Protein AF-A0A7C3K118-F1 (afdb_monomer)

Foldseek 3Di:
DFAEEEDLDFQQPLCVDPPDHRVQRCQVPPPPYHHQKYKYFSGDDDNVQSVQLVVQLVCQLPDPDQAFQLVSNQVSLVRGPDVRSVVTIDMGHDSRHTDDD

Radius of gyration: 13.17 Å; Cα contacts (8 Å, |Δi|>4): 176; ch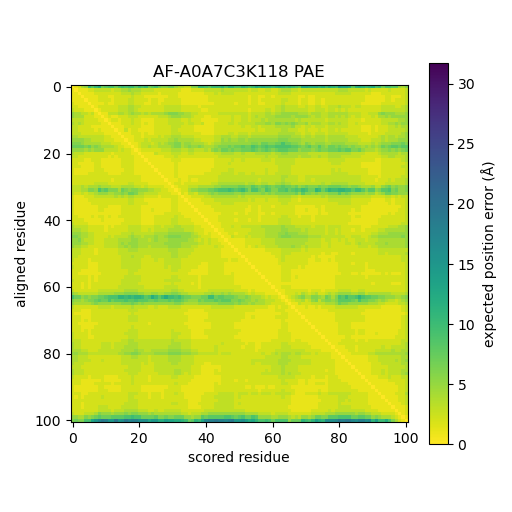ains: 1; bounding box: 32×33×29 Å

Nearest PDB structures (foldseek):
  5u1t-assembly1_A  TM=8.278E-01  e=8.673E-02  Saccharomyces cerevisiae S288C
  5u1s-assembly1_A  TM=8.051E-01  e=9.278E-02  Saccharomyces cerevisiae S288C
  7nj1-assembly1_A  TM=7.834E-01  e=1.488E-01  Homo sapiens
  5fc3-assembly1_B  TM=7.523E-01  e=2.730E-01  Thermochaetoides thermophila DSM 1495
  5mz6-assembly1_1  TM=8.182E-01  e=2.920E-01  Caenorh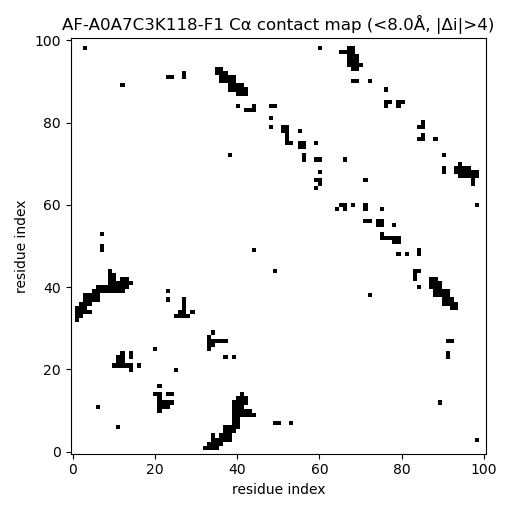abditis elegans

Sequence (101 aa):
RLPFFVNMTCLNGFFQNPYGEALAEALIKAPGGGAIAIWTSSGLTEPDRQAVMNKELIKLLFGRESLTLGEATARAKAATEDQDIRKTWILFGDPSTKLRP

Structure (mmCIF, N/CA/C/O backbone):
data_AF-A0A7C3K118-F1
#
_entry.id   AF-A0A7C3K118-F1
#
loop_
_atom_site.group_PDB
_atom_site.id
_atom_site.type_symbol
_atom_site.label_atom_id
_atom_site.label_alt_id
_atom_site.label_comp_id
_atom_site.label_asym_id
_atom_site.label_entity_id
_atom_site.label_seq_id
_atom_site.pdbx_PDB_ins_code
_atom_site.Cartn_x
_atom_site.Cartn_y
_atom_site.Cartn_z
_atom_site.occupancy
_atom_site.B_iso_or_equiv
_atom_site.auth_seq_id
_atom_site.auth_comp_id
_atom_site.auth_asym_id
_atom_site.auth_atom_id
_atom_site.pdbx_PDB_model_num
ATOM 1 N N . ARG A 1 1 ? -16.910 7.713 8.357 1.00 88.06 1 ARG A N 1
ATOM 2 C CA . ARG A 1 1 ? -16.533 6.422 7.724 1.00 88.06 1 ARG A CA 1
ATOM 3 C C . ARG A 1 1 ? -15.325 6.723 6.845 1.00 88.06 1 ARG A C 1
ATOM 5 O O . ARG A 1 1 ? -15.443 7.642 6.048 1.00 88.06 1 ARG A O 1
ATOM 12 N N . LEU A 1 2 ? -14.180 6.069 7.056 1.00 95.94 2 LEU A N 1
ATOM 13 C CA . LEU A 1 2 ? -12.950 6.351 6.303 1.00 95.94 2 LEU A CA 1
ATOM 14 C C . LEU A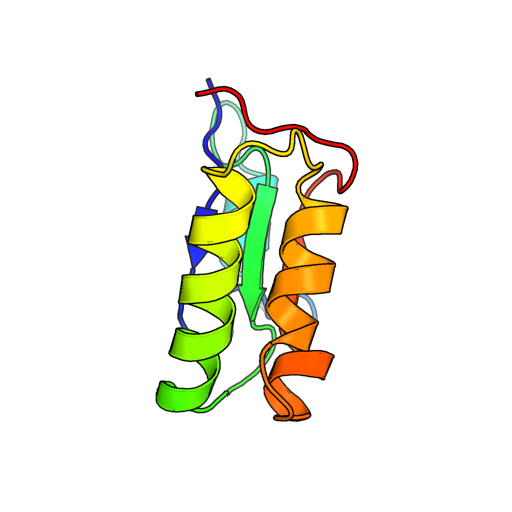 1 2 ? -12.778 5.337 5.154 1.00 95.94 2 LEU A C 1
ATOM 16 O O . LEU A 1 2 ? -12.992 4.146 5.392 1.00 95.94 2 LEU A O 1
ATOM 20 N N . PRO A 1 3 ? -12.439 5.779 3.930 1.00 96.69 3 PRO A N 1
ATOM 21 C CA . PRO A 1 3 ? -12.209 4.911 2.778 1.00 96.69 3 PRO A CA 1
ATOM 22 C C . PRO A 1 3 ? -10.804 4.289 2.768 1.00 96.69 3 PRO A C 1
ATOM 24 O O . PRO A 1 3 ? -9.861 4.819 3.357 1.00 96.69 3 PRO A O 1
ATOM 27 N N . PHE A 1 4 ? -10.674 3.176 2.046 1.00 97.50 4 PHE A N 1
ATOM 28 C CA . PHE A 1 4 ? -9.394 2.621 1.607 1.00 97.50 4 PHE A CA 1
ATOM 29 C C . PHE A 1 4 ? -9.067 3.172 0.215 1.00 97.50 4 PHE A C 1
ATOM 31 O O . PHE A 1 4 ? -9.886 3.046 -0.696 1.00 97.50 4 PHE A O 1
ATOM 38 N N . PHE A 1 5 ? -7.897 3.787 0.049 1.00 97.69 5 PHE A N 1
ATOM 39 C CA . PHE A 1 5 ? -7.471 4.352 -1.233 1.00 97.69 5 PHE A CA 1
ATOM 40 C C . PHE A 1 5 ? -6.598 3.370 -2.011 1.00 97.69 5 PHE A C 1
ATOM 42 O O . PHE A 1 5 ? -5.669 2.782 -1.462 1.00 97.69 5 PHE A O 1
ATOM 49 N N . VAL A 1 6 ? -6.861 3.244 -3.310 1.00 97.56 6 VAL A N 1
ATOM 50 C CA . VAL A 1 6 ? -6.063 2.452 -4.251 1.00 97.56 6 VAL A CA 1
ATOM 51 C C . VAL A 1 6 ? -5.541 3.401 -5.326 1.00 97.56 6 VAL A C 1
ATOM 53 O O . VAL A 1 6 ? -6.245 3.719 -6.282 1.00 97.56 6 VAL A O 1
ATOM 56 N N . ASN A 1 7 ? -4.312 3.884 -5.152 1.00 96.25 7 ASN A N 1
ATOM 57 C CA . ASN A 1 7 ? -3.738 4.929 -5.994 1.00 96.25 7 ASN A CA 1
ATOM 58 C C . ASN A 1 7 ? -2.813 4.308 -7.043 1.00 96.25 7 ASN A C 1
ATOM 60 O O . ASN A 1 7 ? -1.649 4.022 -6.768 1.00 96.25 7 ASN A O 1
ATOM 64 N N . MET A 1 8 ? -3.347 4.101 -8.250 1.00 95.50 8 MET A N 1
ATOM 65 C CA . MET A 1 8 ? -2.640 3.462 -9.367 1.00 95.50 8 MET A CA 1
ATOM 66 C C . MET A 1 8 ? -1.755 4.423 -10.159 1.00 95.50 8 MET A C 1
ATOM 68 O O . MET A 1 8 ? -1.952 4.637 -11.352 1.00 95.50 8 MET A O 1
ATOM 72 N N . THR A 1 9 ? -0.826 5.061 -9.452 1.00 92.31 9 THR A N 1
ATOM 73 C CA . THR A 1 9 ? 0.034 6.127 -9.971 1.00 92.31 9 THR A CA 1
ATOM 74 C C . THR A 1 9 ? 1.381 6.131 -9.251 1.00 92.31 9 THR A C 1
ATOM 76 O O . THR A 1 9 ? 1.494 5.706 -8.099 1.00 92.31 9 THR A O 1
ATOM 79 N N . CYS A 1 10 ? 2.408 6.649 -9.917 1.00 92.69 10 CYS A N 1
ATOM 80 C CA . CYS A 1 10 ? 3.767 6.677 -9.386 1.00 92.69 10 CYS A CA 1
ATOM 81 C C . CYS A 1 10 ? 3.941 7.674 -8.228 1.00 92.69 10 CYS A C 1
ATOM 83 O O . CYS A 1 10 ? 3.260 8.693 -8.178 1.00 92.69 10 CYS A O 1
ATOM 85 N N . LEU A 1 11 ? 4.905 7.396 -7.341 1.00 96.00 11 LEU A N 1
ATOM 86 C CA . LEU A 1 11 ? 5.427 8.295 -6.291 1.00 96.00 11 LEU A CA 1
ATOM 87 C C . LEU A 1 11 ? 4.431 8.840 -5.245 1.00 96.00 11 LEU A C 1
ATOM 89 O O . LEU A 1 11 ? 4.842 9.539 -4.320 1.00 96.00 11 LEU A O 1
ATOM 93 N N . ASN A 1 12 ? 3.149 8.483 -5.298 1.00 96.00 12 ASN A N 1
ATOM 94 C CA . ASN A 1 12 ? 2.154 8.955 -4.327 1.00 96.00 12 ASN A CA 1
ATOM 95 C C . ASN A 1 12 ? 2.409 8.469 -2.887 1.00 96.00 12 ASN A C 1
ATOM 97 O O . ASN A 1 12 ? 1.820 8.997 -1.945 1.00 96.00 12 ASN A O 1
ATOM 101 N N . GLY A 1 13 ? 3.253 7.451 -2.712 1.00 97.12 13 GLY A N 1
ATOM 102 C CA . GLY A 1 13 ? 3.735 6.937 -1.432 1.00 97.12 13 GLY A CA 1
ATOM 103 C C . GLY A 1 13 ? 5.235 7.127 -1.225 1.00 97.12 13 GLY A C 1
ATOM 104 O O . GLY A 1 13 ? 5.842 6.288 -0.571 1.00 97.12 13 GLY A O 1
ATOM 105 N N . PHE A 1 14 ? 5.859 8.156 -1.805 1.00 97.44 14 PHE A N 1
ATOM 106 C CA . PHE A 1 14 ? 7.286 8.467 -1.631 1.00 97.44 14 PHE A CA 1
ATOM 107 C C . PHE A 1 14 ? 7.579 9.087 -0.244 1.00 97.44 14 PHE A C 1
ATOM 109 O O . PHE A 1 14 ? 7.978 10.243 -0.130 1.00 97.44 14 PHE A O 1
ATOM 116 N N . PHE A 1 15 ? 7.344 8.312 0.821 1.00 95.81 15 PHE A N 1
ATOM 117 C CA . PHE A 1 15 ? 7.450 8.727 2.233 1.00 95.81 15 PHE A CA 1
ATOM 118 C C . PHE A 1 15 ? 8.881 9.050 2.691 1.00 95.81 15 PHE A C 1
ATOM 120 O O . PHE A 1 15 ? 9.094 9.603 3.764 1.00 95.81 15 PHE A O 1
ATOM 127 N N . GLN A 1 16 ? 9.881 8.675 1.897 1.00 95.31 16 GLN A N 1
ATOM 128 C CA . GLN A 1 16 ? 11.284 8.984 2.152 1.00 95.31 16 GLN A CA 1
ATOM 129 C C . GLN A 1 16 ? 11.684 10.397 1.694 1.00 95.31 16 GLN A C 1
ATOM 131 O O . GLN A 1 16 ? 12.860 10.743 1.783 1.00 95.31 16 GLN A O 1
ATOM 136 N N . ASN A 1 17 ? 10.749 11.199 1.172 1.00 94.69 17 ASN A N 1
ATOM 137 C CA . ASN A 1 17 ? 11.017 12.571 0.754 1.00 94.69 17 ASN A CA 1
ATOM 138 C C . ASN A 1 17 ? 11.328 13.470 1.966 1.00 94.69 17 ASN A C 1
ATOM 140 O O . ASN A 1 17 ? 10.432 13.740 2.763 1.00 94.69 17 ASN A O 1
ATOM 144 N N . PRO A 1 18 ? 12.552 14.011 2.104 1.00 93.75 18 PRO A N 1
ATOM 145 C CA . PRO A 1 18 ? 12.878 14.879 3.233 1.00 93.75 18 PRO A CA 1
ATOM 146 C C . PRO A 1 18 ? 12.317 16.304 3.081 1.00 93.75 18 PRO A C 1
ATOM 148 O O . PRO A 1 18 ? 12.350 17.073 4.039 1.00 93.75 18 PRO A O 1
ATOM 151 N N . TYR A 1 19 ? 11.836 16.679 1.891 1.00 94.44 19 TYR A N 1
ATOM 152 C CA . TYR A 1 19 ? 11.443 18.055 1.566 1.00 94.44 19 TYR A CA 1
ATOM 153 C C . TYR A 1 19 ? 9.930 18.271 1.484 1.00 94.44 19 TYR A C 1
ATOM 155 O O . TYR A 1 19 ? 9.486 19.402 1.296 1.00 94.44 19 TYR A O 1
ATOM 163 N N . GLY A 1 20 ? 9.124 17.218 1.597 1.00 92.94 20 GLY A N 1
ATOM 164 C CA . GLY A 1 20 ? 7.676 17.332 1.492 1.00 92.94 20 GLY A CA 1
ATOM 165 C C . GLY A 1 20 ? 6.960 16.052 1.887 1.00 92.94 20 GLY A C 1
ATOM 166 O O . GLY A 1 20 ? 7.549 14.979 1.906 1.00 92.94 20 GLY A O 1
ATOM 167 N N . GLU A 1 21 ? 5.673 16.185 2.181 1.00 95.75 21 GLU A N 1
ATOM 168 C CA . GLU A 1 21 ? 4.815 15.070 2.564 1.00 95.75 21 GLU A CA 1
ATOM 169 C C . GLU A 1 21 ? 4.240 14.370 1.325 1.00 95.75 21 GLU A C 1
ATOM 171 O O . GLU A 1 21 ? 3.727 15.023 0.411 1.00 95.75 21 GLU A O 1
ATOM 176 N N . ALA A 1 22 ? 4.312 13.036 1.282 1.00 96.38 22 ALA A N 1
ATOM 177 C CA . ALA A 1 22 ? 3.690 12.269 0.207 1.00 96.38 22 ALA A CA 1
ATOM 178 C C . ALA A 1 22 ? 2.154 12.290 0.316 1.00 96.38 22 ALA A C 1
ATOM 180 O O . ALA A 1 22 ? 1.591 12.362 1.407 1.00 96.38 22 ALA A O 1
ATOM 181 N N . LEU A 1 23 ? 1.439 12.128 -0.804 1.00 96.94 23 LEU A N 1
ATOM 182 C CA . LEU A 1 23 ? -0.032 12.105 -0.797 1.00 96.94 23 LEU A CA 1
ATOM 183 C C . LEU A 1 23 ? -0.598 11.043 0.163 1.00 96.94 23 LEU A C 1
ATOM 185 O O . LEU A 1 23 ? -1.569 11.302 0.869 1.00 96.94 23 LEU A O 1
ATOM 189 N N . ALA A 1 24 ? 0.003 9.851 0.204 1.00 97.69 24 ALA A N 1
ATOM 190 C CA . ALA A 1 24 ? -0.421 8.790 1.115 1.00 97.69 24 ALA A CA 1
ATOM 191 C C . ALA A 1 24 ? -0.247 9.171 2.593 1.00 97.69 24 ALA A C 1
ATOM 193 O O . ALA A 1 24 ? -1.087 8.818 3.419 1.00 97.69 24 ALA A O 1
ATOM 194 N N . GLU A 1 25 ? 0.804 9.924 2.916 1.00 97.50 25 GLU A N 1
ATOM 195 C CA . GLU A 1 25 ? 1.032 10.446 4.259 1.00 97.50 25 GLU A CA 1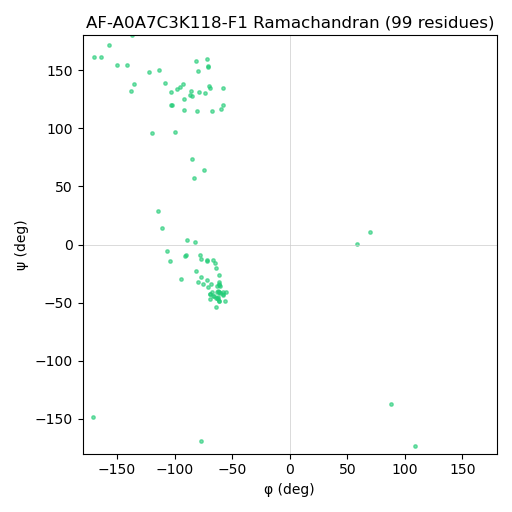
ATOM 196 C C . GLU A 1 25 ? 0.0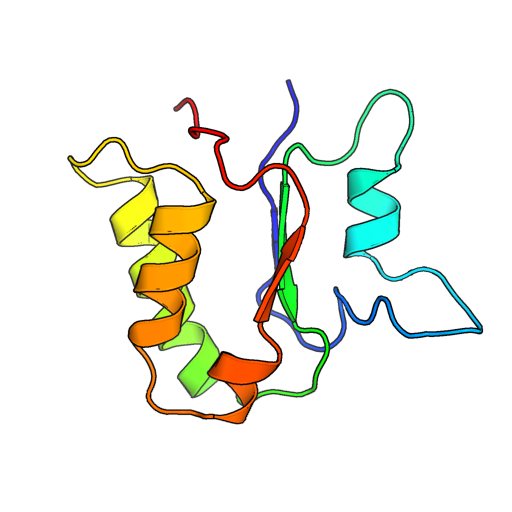13 11.528 4.625 1.00 97.50 25 GLU A C 1
ATOM 198 O O . GLU A 1 25 ? -0.604 11.446 5.686 1.00 97.50 25 GLU A O 1
ATOM 203 N N . ALA A 1 26 ? -0.229 12.484 3.727 1.00 97.31 26 ALA A N 1
ATOM 204 C CA . ALA A 1 26 ? -1.234 13.521 3.935 1.00 97.31 26 ALA A CA 1
ATOM 205 C C . ALA A 1 26 ? -2.631 12.910 4.157 1.00 97.31 26 ALA A C 1
ATOM 207 O O . ALA A 1 26 ? -3.359 13.312 5.062 1.00 97.31 26 ALA A O 1
ATOM 208 N N . LEU A 1 27 ? -2.993 11.884 3.374 1.00 97.56 27 LEU A N 1
ATOM 209 C CA . LEU A 1 27 ? -4.274 11.182 3.497 1.00 97.56 27 LEU A CA 1
ATOM 210 C C . LEU A 1 27 ? -4.407 10.385 4.801 1.00 97.56 27 LEU A C 1
ATOM 212 O O . LEU A 1 27 ? -5.494 10.379 5.376 1.00 97.56 27 LEU A O 1
ATOM 216 N N . ILE A 1 28 ? -3.353 9.701 5.263 1.00 96.88 28 ILE A N 1
ATOM 217 C CA . ILE A 1 28 ? -3.424 8.905 6.503 1.00 96.88 28 ILE A CA 1
ATOM 218 C C . ILE A 1 28 ? -3.368 9.786 7.762 1.00 96.88 28 ILE A C 1
ATOM 220 O O . ILE A 1 28 ? -3.928 9.413 8.789 1.00 96.88 28 ILE A O 1
ATOM 224 N N . LYS A 1 29 ? -2.719 10.958 7.695 1.00 96.38 29 LYS A N 1
ATOM 225 C CA . LYS A 1 29 ? -2.577 11.890 8.829 1.00 96.38 29 LYS A CA 1
ATOM 226 C C . LYS A 1 29 ? -3.700 12.935 8.916 1.00 96.38 29 LYS A C 1
ATOM 228 O O . LYS A 1 29 ? -3.767 13.653 9.913 1.00 96.38 29 LYS A O 1
ATOM 233 N N . ALA A 1 30 ? -4.563 13.051 7.902 1.00 97.25 30 ALA A N 1
ATOM 234 C CA . ALA A 1 30 ? -5.577 14.105 7.823 1.00 97.25 30 ALA A CA 1
ATOM 235 C C . ALA A 1 30 ? -6.537 14.101 9.037 1.00 97.25 30 ALA A C 1
ATOM 237 O O . ALA A 1 30 ? -7.263 13.125 9.252 1.00 97.25 30 ALA A O 1
ATOM 238 N N . PRO A 1 31 ? -6.612 15.193 9.823 1.00 93.56 31 PRO A N 1
ATOM 239 C CA . PRO A 1 31 ? -7.488 15.250 10.987 1.00 93.56 31 PRO A CA 1
ATOM 240 C C . PRO A 1 31 ? -8.960 15.306 10.563 1.00 93.56 31 PRO A C 1
ATOM 242 O O . PRO A 1 31 ? -9.337 16.041 9.652 1.00 93.56 31 PRO A O 1
ATOM 245 N N . GLY A 1 32 ? -9.813 14.535 11.242 1.00 89.69 32 GLY A N 1
ATOM 246 C CA . GLY A 1 32 ? -11.260 14.538 10.994 1.00 89.69 32 GLY A CA 1
ATOM 247 C C . GLY A 1 32 ? -11.693 13.933 9.650 1.00 89.69 32 GLY A C 1
ATOM 248 O O . GLY A 1 32 ? -12.861 14.055 9.285 1.00 89.69 32 GLY A O 1
ATOM 249 N N . GLY A 1 33 ? -10.792 13.267 8.920 1.00 93.56 33 GLY A N 1
ATOM 250 C CA . GLY A 1 33 ? -11.068 12.700 7.601 1.00 93.56 33 GLY A CA 1
ATOM 251 C C . GLY A 1 33 ? -9.937 11.805 7.099 1.00 93.56 33 GLY A C 1
ATOM 252 O O . GLY A 1 33 ? -9.281 11.131 7.886 1.00 93.56 33 GLY A O 1
ATOM 253 N N . GLY A 1 34 ? -9.736 11.775 5.781 1.00 96.56 34 GLY A N 1
ATOM 254 C CA . GLY A 1 34 ? -8.621 11.052 5.171 1.00 96.56 34 GLY A CA 1
ATOM 255 C C . GLY A 1 34 ? -8.927 9.593 4.857 1.00 96.56 34 GLY A C 1
ATOM 256 O O . GLY A 1 34 ? -9.989 9.276 4.320 1.00 96.56 34 GLY A O 1
ATOM 257 N N . ALA A 1 35 ? -7.976 8.714 5.152 1.00 97.62 35 ALA A N 1
ATOM 258 C CA . ALA A 1 35 ? -7.994 7.308 4.769 1.00 97.62 35 ALA A CA 1
ATOM 259 C C . ALA A 1 35 ? -7.905 6.375 5.981 1.00 97.62 35 ALA A C 1
ATOM 261 O O . ALA A 1 35 ? -7.231 6.684 6.957 1.00 97.62 35 ALA A O 1
ATOM 262 N N . ILE A 1 36 ? -8.525 5.192 5.894 1.00 97.19 36 ILE A N 1
ATOM 263 C CA . ILE A 1 36 ? -8.242 4.101 6.846 1.00 97.19 36 ILE A CA 1
ATOM 264 C C . ILE A 1 36 ? -6.942 3.373 6.486 1.00 97.19 36 ILE A C 1
ATOM 266 O O . ILE A 1 36 ? -6.238 2.874 7.357 1.00 97.19 36 ILE A O 1
ATOM 270 N N . ALA A 1 37 ? -6.644 3.309 5.188 1.00 98.12 37 ALA A N 1
ATOM 271 C CA . ALA A 1 37 ? -5.435 2.742 4.618 1.00 98.12 37 ALA A CA 1
ATOM 272 C C . ALA A 1 37 ? -5.278 3.209 3.158 1.00 98.12 37 ALA A C 1
ATOM 274 O O . ALA A 1 37 ? -6.251 3.641 2.528 1.00 98.12 37 ALA A O 1
ATOM 275 N N . ILE A 1 38 ? -4.066 3.109 2.614 1.00 98.44 38 ILE A N 1
ATOM 276 C CA . ILE A 1 38 ? -3.738 3.489 1.235 1.00 98.44 38 ILE A CA 1
ATOM 277 C C . ILE A 1 38 ? -2.810 2.440 0.619 1.00 98.44 38 ILE A C 1
ATOM 279 O O . ILE A 1 38 ? -1.794 2.091 1.212 1.00 98.44 38 ILE A O 1
ATOM 283 N N . TRP A 1 39 ? -3.119 1.982 -0.591 1.00 98.12 39 TRP A N 1
ATOM 284 C CA . TRP A 1 39 ? -2.224 1.200 -1.442 1.00 98.12 39 TRP A CA 1
ATOM 285 C C . TRP A 1 39 ? -1.655 2.081 -2.555 1.00 98.12 39 TRP A C 1
ATOM 287 O O . TRP A 1 39 ? -2.412 2.672 -3.328 1.00 98.12 39 TRP A O 1
ATOM 297 N N . THR A 1 40 ? -0.331 2.213 -2.606 1.00 98.00 40 THR A N 1
ATOM 298 C CA . THR A 1 40 ? 0.355 3.229 -3.423 1.00 98.00 40 THR A CA 1
ATOM 299 C C . THR A 1 40 ? 1.797 2.821 -3.745 1.00 98.00 40 THR A C 1
ATOM 301 O O . THR A 1 40 ? 2.304 1.859 -3.170 1.00 98.00 40 THR A O 1
ATOM 304 N N . SER A 1 41 ? 2.484 3.567 -4.613 1.00 97.88 41 SER A N 1
ATOM 305 C CA . SER A 1 41 ? 3.895 3.350 -4.954 1.00 97.88 41 SER A CA 1
ATOM 306 C C . SER A 1 41 ? 4.822 4.425 -4.375 1.00 97.88 41 SER A C 1
ATOM 308 O O . SER A 1 41 ? 4.518 5.617 -4.433 1.00 97.88 41 SER A O 1
ATOM 310 N N . SER A 1 42 ? 5.985 4.010 -3.869 1.00 97.75 42 SER A N 1
ATOM 311 C CA . SER A 1 42 ? 7.118 4.880 -3.525 1.00 97.75 42 SER A CA 1
ATOM 312 C C . SER A 1 42 ? 8.098 5.098 -4.686 1.00 97.75 42 SER A C 1
ATOM 314 O O . SER A 1 42 ? 9.127 5.740 -4.493 1.00 97.75 42 SER A O 1
ATOM 316 N N . GLY A 1 43 ? 7.809 4.575 -5.884 1.00 96.31 43 GLY A N 1
ATOM 317 C CA . GLY A 1 43 ? 8.691 4.646 -7.050 1.00 96.31 43 GLY A CA 1
ATOM 318 C C . GLY A 1 43 ? 7.968 4.975 -8.357 1.00 96.31 43 GLY A C 1
ATOM 319 O O . GLY A 1 43 ? 6.749 5.166 -8.397 1.00 96.31 43 GLY A O 1
ATOM 320 N N . LEU A 1 44 ? 8.749 5.048 -9.435 1.00 95.44 44 LEU A N 1
ATOM 321 C CA . LEU A 1 44 ? 8.257 5.024 -10.813 1.00 95.44 44 LEU A CA 1
ATOM 322 C C . LEU A 1 44 ? 8.136 3.557 -11.239 1.00 95.44 44 LEU A C 1
ATOM 324 O O . LEU A 1 44 ? 9.081 2.797 -11.052 1.00 95.44 44 LEU A O 1
ATOM 328 N N . THR A 1 45 ? 6.982 3.148 -11.766 1.00 93.31 45 THR A N 1
ATOM 329 C CA . THR A 1 45 ? 6.749 1.761 -12.207 1.00 93.31 45 THR A CA 1
ATOM 330 C C . THR A 1 45 ? 5.928 1.737 -13.490 1.00 93.31 45 THR A C 1
ATOM 332 O O . THR A 1 45 ? 5.153 2.663 -13.735 1.00 93.31 45 THR A O 1
ATOM 335 N N . GLU A 1 46 ? 6.055 0.681 -14.291 1.00 91.56 46 GLU A N 1
ATOM 336 C CA . GLU A 1 46 ? 5.375 0.583 -15.587 1.00 91.56 46 GLU A CA 1
ATOM 337 C C . GLU A 1 46 ? 3.859 0.313 -15.451 1.00 91.56 46 GLU A C 1
ATOM 339 O O . GLU A 1 46 ? 3.460 -0.603 -14.718 1.00 91.56 46 GLU A O 1
ATOM 344 N N . PRO A 1 47 ? 2.977 1.080 -16.130 1.00 92.31 47 PRO A N 1
ATOM 345 C CA . PRO A 1 47 ? 1.524 0.985 -15.942 1.00 92.31 47 PRO A CA 1
ATOM 346 C C . PRO A 1 47 ? 0.907 -0.382 -16.274 1.00 92.31 47 PRO A C 1
ATOM 348 O O . PRO A 1 47 ? -0.048 -0.809 -15.618 1.00 92.31 47 PRO A O 1
ATOM 351 N N . ASP A 1 48 ? 1.432 -1.084 -17.281 1.00 93.00 48 ASP A N 1
ATOM 352 C CA . ASP A 1 48 ? 0.951 -2.407 -17.701 1.00 93.00 48 ASP A CA 1
ATOM 353 C C . ASP A 1 48 ? 1.095 -3.436 -16.569 1.00 93.00 48 ASP A C 1
ATOM 355 O O . ASP A 1 48 ? 0.176 -4.217 -16.301 1.00 93.00 48 ASP A O 1
ATOM 359 N N . ARG A 1 49 ? 2.213 -3.382 -15.839 1.00 90.50 49 ARG A N 1
ATOM 360 C CA . ARG A 1 49 ? 2.494 -4.265 -14.704 1.00 90.50 49 ARG A CA 1
ATOM 361 C C . ARG A 1 49 ? 1.700 -3.876 -13.461 1.00 90.50 49 ARG A C 1
ATOM 363 O O . ARG A 1 49 ? 1.240 -4.765 -12.739 1.00 90.50 49 ARG A O 1
ATOM 370 N N . GLN A 1 50 ? 1.446 -2.583 -13.246 1.00 94.12 50 GLN A N 1
ATOM 371 C CA . GLN A 1 50 ? 0.563 -2.117 -12.167 1.00 94.12 50 GLN A CA 1
ATOM 372 C C . GLN A 1 50 ? -0.861 -2.655 -12.347 1.00 94.12 50 GLN A C 1
ATOM 374 O O . GLN A 1 50 ? -1.487 -3.104 -11.384 1.00 94.12 50 GLN A O 1
ATOM 379 N N . ALA A 1 51 ? -1.363 -2.672 -13.587 1.00 96.12 51 ALA A N 1
ATOM 380 C CA . ALA A 1 51 ? -2.715 -3.125 -13.895 1.00 96.12 51 ALA A CA 1
ATOM 381 C C . ALA A 1 51 ? -2.960 -4.599 -13.526 1.00 96.12 51 ALA A C 1
ATOM 383 O O . ALA A 1 51 ? -4.070 -4.940 -13.113 1.00 96.12 51 ALA A O 1
ATOM 384 N N . VAL A 1 52 ? -1.949 -5.468 -13.644 1.00 96.56 5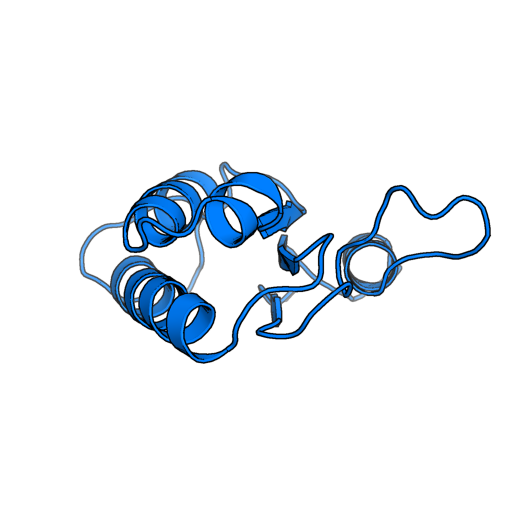2 VAL A N 1
ATOM 385 C CA . VAL A 1 52 ? -2.043 -6.889 -13.253 1.00 96.56 52 VAL A CA 1
ATOM 386 C C . VAL A 1 52 ? -2.279 -7.020 -11.748 1.00 96.56 52 VAL A C 1
ATOM 388 O O . VAL A 1 52 ? -3.273 -7.611 -11.325 1.00 96.56 52 VAL A O 1
ATOM 391 N N . MET A 1 53 ? -1.415 -6.400 -10.945 1.00 96.38 53 MET A N 1
ATOM 392 C CA . MET A 1 53 ? -1.527 -6.387 -9.484 1.00 96.38 53 MET A CA 1
ATOM 393 C C . MET A 1 53 ? -2.816 -5.699 -9.013 1.00 96.38 53 MET A C 1
ATOM 395 O O . MET A 1 53 ? -3.468 -6.187 -8.094 1.00 96.38 53 MET A O 1
ATOM 399 N N . ASN A 1 54 ? -3.226 -4.599 -9.652 1.00 97.50 54 ASN A N 1
ATOM 400 C CA . ASN A 1 54 ? -4.470 -3.909 -9.312 1.00 97.50 54 ASN A CA 1
ATOM 401 C C . ASN A 1 54 ? -5.698 -4.804 -9.517 1.00 97.50 54 ASN A C 1
ATOM 403 O O . ASN A 1 54 ? -6.542 -4.926 -8.633 1.00 97.50 54 ASN A O 1
ATOM 407 N N . LYS A 1 55 ? -5.791 -5.463 -10.679 1.00 97.88 55 LYS A N 1
ATOM 408 C CA . LYS A 1 55 ? -6.894 -6.387 -10.974 1.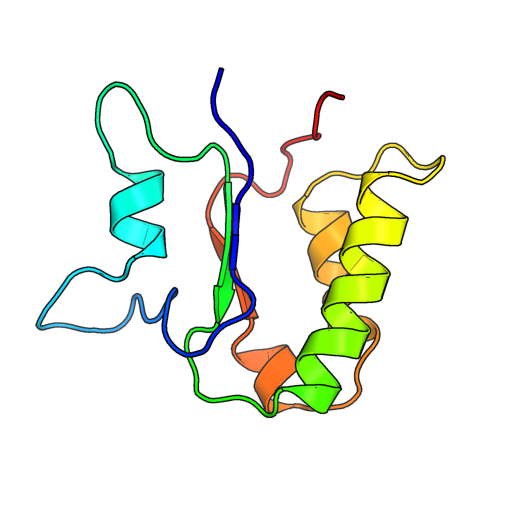00 97.88 55 LYS A CA 1
ATOM 409 C C . LYS A 1 55 ? -6.967 -7.506 -9.940 1.00 97.88 55 LYS A C 1
ATOM 411 O O . LYS A 1 55 ? -8.068 -7.859 -9.523 1.00 97.88 55 LYS A O 1
ATOM 416 N N . GLU A 1 56 ? -5.821 -8.034 -9.519 1.00 97.69 56 GLU A N 1
ATOM 417 C CA . GLU A 1 56 ? -5.774 -9.061 -8.481 1.00 97.69 56 GLU A CA 1
ATOM 418 C C . GLU A 1 56 ? -6.224 -8.525 -7.118 1.00 97.69 56 GLU A C 1
ATOM 420 O O . GLU A 1 56 ? -7.057 -9.147 -6.463 1.00 97.69 56 GLU A O 1
ATOM 425 N N . LEU A 1 57 ? -5.772 -7.331 -6.722 1.00 97.75 57 LEU A N 1
ATOM 426 C CA . LEU A 1 57 ? -6.205 -6.699 -5.474 1.00 97.75 57 LEU A CA 1
ATOM 427 C C . LEU A 1 57 ? -7.728 -6.537 -5.417 1.00 97.75 57 LEU A C 1
ATOM 429 O O . LEU A 1 57 ? -8.348 -6.919 -4.428 1.00 97.75 57 LEU A O 1
ATOM 433 N N . ILE A 1 58 ? -8.346 -6.011 -6.479 1.00 97.00 58 ILE A N 1
ATOM 434 C CA . ILE A 1 58 ? -9.803 -5.819 -6.525 1.00 97.00 58 ILE A CA 1
ATOM 435 C C . ILE A 1 58 ? -10.542 -7.162 -6.441 1.00 97.00 58 ILE A C 1
ATOM 437 O O . ILE A 1 58 ? -11.521 -7.269 -5.703 1.00 97.00 58 ILE A O 1
ATOM 441 N N . LYS A 1 59 ? -10.061 -8.209 -7.125 1.00 97.12 59 LYS A N 1
ATOM 442 C CA . LYS A 1 59 ? -10.637 -9.560 -7.005 1.00 97.12 59 LYS A CA 1
ATOM 443 C C . LYS A 1 59 ? -10.555 -10.107 -5.581 1.00 97.12 59 LYS A C 1
ATOM 445 O O . LYS A 1 59 ? -11.517 -10.712 -5.122 1.00 97.12 59 LYS A O 1
ATOM 450 N N . LEU A 1 60 ? -9.431 -9.903 -4.894 1.00 97.00 60 LEU A N 1
ATOM 451 C CA . LEU A 1 60 ? -9.218 -10.380 -3.526 1.00 97.00 60 LEU A CA 1
ATOM 452 C C . LEU A 1 60 ? -10.087 -9.625 -2.512 1.00 97.00 60 LEU A C 1
ATOM 454 O O . LEU A 1 60 ? -10.678 -10.251 -1.638 1.00 97.00 60 LEU A O 1
ATOM 458 N N . LEU A 1 61 ? -10.205 -8.300 -2.643 1.00 95.81 61 LEU A N 1
ATOM 459 C CA . LEU A 1 61 ? -10.977 -7.461 -1.716 1.00 95.81 61 LEU A CA 1
ATOM 460 C C . LEU A 1 61 ? -12.487 -7.702 -1.787 1.00 95.81 61 LEU A C 1
ATOM 462 O O . LEU A 1 61 ? -13.169 -7.594 -0.771 1.00 95.81 61 LEU A O 1
ATOM 466 N N . PHE A 1 62 ? -13.003 -8.011 -2.976 1.00 94.44 62 PHE A N 1
ATOM 467 C CA . PHE A 1 62 ? -14.433 -8.241 -3.213 1.00 94.44 62 PHE A CA 1
ATOM 468 C C . PHE A 1 62 ? -14.753 -9.708 -3.532 1.00 94.44 62 PHE A C 1
ATOM 470 O O . PHE A 1 62 ? -15.833 -10.028 -4.031 1.00 94.44 62 PHE A O 1
ATOM 477 N N . GLY A 1 63 ? -13.802 -10.602 -3.263 1.00 92.94 63 GLY A N 1
ATOM 478 C CA . GLY A 1 63 ? -13.964 -12.040 -3.399 1.00 92.94 63 GLY A CA 1
ATOM 479 C C . GLY A 1 63 ? -14.764 -12.648 -2.246 1.00 92.94 63 GLY A C 1
ATOM 480 O O . GLY A 1 63 ? -15.367 -11.963 -1.424 1.00 92.94 63 GLY A O 1
ATOM 481 N N . ARG A 1 64 ? -14.770 -13.983 -2.178 1.00 88.75 64 ARG A N 1
ATOM 482 C CA . ARG A 1 64 ? -15.456 -14.726 -1.104 1.00 88.75 64 ARG A CA 1
ATOM 483 C C . ARG A 1 64 ? -14.638 -14.816 0.185 1.00 88.75 64 ARG A C 1
ATOM 485 O O . ARG A 1 64 ? -15.202 -15.064 1.246 1.00 88.75 64 ARG A O 1
ATOM 492 N N . GLU A 1 65 ? -13.320 -14.664 0.091 1.00 91.31 65 GLU A N 1
ATOM 493 C CA . GLU A 1 65 ? -12.423 -14.736 1.242 1.00 91.31 65 GLU A CA 1
ATOM 494 C C . GLU A 1 65 ? -12.450 -13.424 2.032 1.00 91.31 65 GLU A C 1
ATOM 496 O O . GLU A 1 65 ? -12.297 -12.340 1.477 1.00 91.31 65 GLU A O 1
ATOM 501 N N . SER A 1 66 ? -12.603 -13.519 3.355 1.00 93.06 66 SER A N 1
ATOM 502 C CA . SER A 1 66 ? -12.528 -12.361 4.253 1.00 93.06 66 SER A CA 1
ATOM 503 C C . 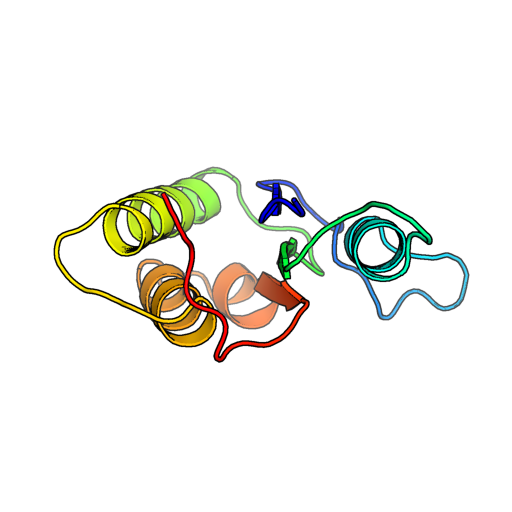SER A 1 66 ? -11.073 -12.066 4.626 1.00 93.06 66 SER A C 1
ATOM 505 O O . SER A 1 66 ? -10.639 -12.355 5.747 1.00 93.06 66 SER A O 1
ATOM 507 N N . LEU A 1 67 ? -10.328 -11.510 3.671 1.00 97.38 67 LEU A N 1
ATOM 508 C CA . LEU A 1 67 ? -8.926 -11.135 3.847 1.00 97.38 67 LEU A CA 1
ATOM 509 C C . LEU A 1 67 ? -8.776 -9.798 4.578 1.00 97.38 67 LEU A C 1
ATOM 511 O O . LEU A 1 67 ? -9.600 -8.887 4.458 1.00 97.38 67 LEU A O 1
ATOM 515 N N . THR A 1 68 ? -7.686 -9.677 5.324 1.00 98.25 68 THR A N 1
ATOM 516 C CA . THR A 1 68 ? -7.167 -8.383 5.769 1.00 98.25 68 THR A CA 1
ATOM 517 C C . THR A 1 68 ? -6.546 -7.623 4.590 1.00 98.25 68 THR A C 1
ATOM 519 O O . THR A 1 68 ? -6.167 -8.216 3.574 1.00 98.25 68 THR A O 1
ATOM 522 N N . LEU A 1 69 ? -6.409 -6.300 4.705 1.00 98.12 69 LEU A N 1
ATOM 523 C CA . LEU A 1 69 ? -5.758 -5.483 3.677 1.00 98.12 69 LEU A CA 1
ATOM 524 C C . LEU A 1 69 ? -4.302 -5.910 3.457 1.00 98.12 69 LEU A C 1
ATOM 526 O O . LEU A 1 69 ? -3.836 -5.910 2.317 1.00 98.12 69 LEU A O 1
ATOM 530 N N . GLY A 1 70 ? -3.594 -6.320 4.512 1.00 98.44 70 GLY A N 1
ATOM 531 C CA . GLY A 1 70 ? -2.232 -6.842 4.420 1.00 98.44 70 GLY A CA 1
ATOM 532 C C . GLY A 1 70 ? -2.158 -8.129 3.601 1.00 98.44 70 GLY A C 1
ATOM 533 O O . GLY A 1 70 ? -1.330 -8.236 2.700 1.00 98.44 70 GLY A O 1
ATOM 534 N N . GLU A 1 71 ? -3.063 -9.080 3.842 1.00 98.44 71 GLU A N 1
ATOM 535 C CA . GLU A 1 71 ? -3.118 -10.327 3.066 1.00 98.44 71 GLU A CA 1
ATOM 536 C C . GLU A 1 71 ? -3.465 -10.065 1.598 1.00 98.44 71 GLU A C 1
ATOM 538 O O . GLU A 1 71 ? -2.802 -10.589 0.700 1.00 98.44 71 GLU A O 1
ATOM 543 N N . ALA A 1 72 ? -4.479 -9.232 1.344 1.00 98.31 72 ALA A N 1
ATOM 544 C CA . ALA A 1 72 ? -4.917 -8.906 -0.009 1.00 98.31 72 ALA A CA 1
ATOM 545 C C . ALA A 1 72 ? -3.814 -8.193 -0.807 1.00 98.31 72 ALA A C 1
ATOM 547 O O . ALA A 1 72 ? -3.531 -8.566 -1.944 1.00 98.31 72 ALA A O 1
ATOM 548 N N . THR A 1 73 ? -3.144 -7.206 -0.207 1.00 98.25 73 THR A N 1
ATOM 549 C CA . THR A 1 73 ? -2.064 -6.465 -0.876 1.00 98.25 73 THR A CA 1
ATOM 550 C C . THR A 1 73 ? -0.802 -7.301 -1.069 1.00 98.25 73 THR A C 1
ATOM 552 O O . THR A 1 73 ? -0.186 -7.217 -2.132 1.00 98.25 73 THR A O 1
ATOM 555 N N . ALA A 1 74 ? -0.446 -8.169 -0.117 1.00 97.75 74 ALA A N 1
ATOM 556 C CA . ALA A 1 74 ? 0.675 -9.094 -0.272 1.00 97.75 74 ALA A CA 1
ATOM 557 C C . ALA A 1 74 ? 0.453 -10.076 -1.436 1.00 97.75 74 ALA A C 1
ATOM 559 O O . ALA A 1 74 ? 1.335 -10.239 -2.283 1.00 97.75 74 ALA A O 1
ATOM 560 N N . ARG A 1 75 ? -0.737 -10.690 -1.521 1.00 97.75 75 ARG A N 1
ATOM 561 C CA . ARG A 1 75 ? -1.093 -11.604 -2.622 1.00 97.75 75 ARG A CA 1
ATOM 562 C C . ARG A 1 75 ? -1.174 -10.874 -3.962 1.00 97.75 75 ARG A C 1
ATOM 564 O O . ARG A 1 75 ? -0.601 -11.345 -4.940 1.00 97.75 75 ARG A O 1
ATOM 571 N N . ALA A 1 76 ? -1.800 -9.697 -4.001 1.00 97.62 76 ALA A N 1
ATOM 572 C CA . ALA A 1 76 ? -1.876 -8.884 -5.211 1.00 97.62 76 ALA A CA 1
ATOM 573 C C . ALA A 1 76 ? -0.487 -8.520 -5.749 1.00 97.62 76 ALA A C 1
ATOM 575 O O . ALA A 1 76 ? -0.231 -8.636 -6.947 1.00 97.62 76 ALA A O 1
ATOM 576 N N . LYS A 1 77 ? 0.441 -8.128 -4.868 1.00 96.00 77 LYS A N 1
ATOM 577 C CA . LYS A 1 77 ? 1.822 -7.799 -5.245 1.00 96.00 77 LYS A CA 1
ATOM 578 C C . LYS A 1 77 ? 2.560 -8.993 -5.860 1.00 96.00 77 LYS A C 1
ATOM 580 O O . LYS A 1 77 ? 3.390 -8.812 -6.748 1.00 96.00 77 LYS A O 1
ATOM 585 N N . ALA A 1 78 ? 2.241 -10.213 -5.427 1.00 96.06 78 ALA A N 1
ATOM 586 C CA . ALA A 1 78 ? 2.807 -11.438 -5.985 1.00 96.06 78 ALA A CA 1
ATOM 587 C C . ALA A 1 78 ? 2.281 -11.778 -7.397 1.00 96.06 78 ALA A C 1
ATOM 589 O O . ALA A 1 78 ? 2.897 -12.597 -8.075 1.00 96.06 78 ALA A O 1
ATOM 590 N N . ALA A 1 79 ? 1.206 -11.136 -7.871 1.00 96.62 79 ALA A N 1
ATOM 591 C CA . ALA A 1 79 ? 0.611 -11.401 -9.186 1.00 96.62 79 ALA A CA 1
ATOM 592 C C . ALA A 1 79 ? 1.441 -10.888 -10.378 1.00 96.62 79 ALA A C 1
ATOM 594 O O . ALA A 1 79 ? 1.185 -11.269 -11.516 1.00 96.62 79 ALA A O 1
ATOM 595 N N . THR A 1 80 ? 2.425 -10.020 -10.136 1.00 95.19 80 THR A N 1
ATOM 596 C CA . THR A 1 80 ? 3.400 -9.578 -11.143 1.00 95.19 80 THR A CA 1
ATOM 597 C C . THR A 1 80 ? 4.792 -10.079 -10.779 1.00 95.19 80 THR A C 1
ATOM 599 O O . THR A 1 80 ? 5.093 -10.226 -9.598 1.00 95.19 80 THR A O 1
ATOM 602 N N . GLU A 1 81 ? 5.655 -10.336 -11.761 1.00 95.19 81 GLU A N 1
ATOM 603 C CA . GLU A 1 81 ? 7.074 -10.681 -11.549 1.00 95.19 81 GLU A CA 1
ATOM 604 C C . GLU A 1 81 ? 7.991 -9.447 -11.530 1.00 95.19 81 GLU A C 1
ATOM 606 O O . GLU A 1 81 ? 9.164 -9.545 -11.156 1.00 95.19 81 GLU A O 1
ATOM 611 N N . ASP A 1 82 ? 7.438 -8.281 -11.881 1.00 95.94 82 ASP A N 1
ATOM 612 C CA . ASP A 1 82 ? 8.139 -7.002 -11.925 1.00 95.94 82 ASP A CA 1
ATOM 613 C C . ASP A 1 82 ? 8.705 -6.631 -10.544 1.00 95.94 82 ASP A C 1
ATOM 615 O O . ASP A 1 82 ? 7.973 -6.458 -9.560 1.00 95.94 82 ASP A O 1
ATOM 619 N N . GLN A 1 83 ? 10.033 -6.542 -10.464 1.00 95.44 83 GLN A N 1
ATOM 620 C CA . GLN A 1 83 ? 10.734 -6.307 -9.206 1.00 95.44 83 GLN A CA 1
ATOM 621 C C . GLN A 1 83 ? 10.567 -4.882 -8.691 1.00 95.44 83 GLN A C 1
ATOM 623 O O . GLN A 1 83 ? 10.557 -4.691 -7.472 1.00 95.44 83 GLN A O 1
ATOM 628 N N . ASP A 1 84 ? 10.404 -3.904 -9.576 1.00 94.44 84 ASP A N 1
ATOM 629 C CA . ASP A 1 84 ? 10.214 -2.518 -9.171 1.00 94.44 84 ASP A CA 1
ATOM 630 C C . ASP A 1 84 ? 8.848 -2.376 -8.512 1.00 94.44 84 ASP A C 1
ATOM 632 O O . ASP A 1 84 ? 8.747 -1.829 -7.411 1.00 94.44 84 ASP A O 1
ATOM 636 N N . ILE A 1 85 ? 7.809 -3.001 -9.073 1.00 94.62 85 ILE A N 1
ATOM 637 C CA . ILE A 1 85 ? 6.498 -3.066 -8.420 1.00 94.62 85 ILE A CA 1
ATOM 638 C C . ILE A 1 85 ? 6.577 -3.806 -7.082 1.00 94.62 85 ILE A C 1
ATOM 640 O O . ILE A 1 85 ? 6.116 -3.300 -6.051 1.00 94.62 85 ILE A O 1
ATOM 644 N N . ARG A 1 86 ? 7.212 -4.984 -7.053 1.00 95.19 86 ARG A N 1
ATOM 645 C CA . ARG A 1 86 ? 7.338 -5.780 -5.822 1.00 95.19 86 ARG A CA 1
ATOM 646 C C . ARG A 1 86 ? 8.110 -5.074 -4.711 1.00 95.19 86 ARG A C 1
ATOM 648 O O . ARG A 1 86 ? 7.851 -5.360 -3.543 1.00 95.19 86 ARG A O 1
ATOM 655 N N . LYS A 1 87 ? 9.012 -4.147 -5.023 1.00 95.88 87 LYS A N 1
ATOM 656 C CA . LYS A 1 87 ? 9.798 -3.416 -4.017 1.00 95.88 87 LYS A CA 1
ATOM 657 C C . LYS A 1 87 ? 9.180 -2.078 -3.618 1.00 95.88 87 LYS A C 1
ATOM 659 O O . LYS A 1 87 ? 9.342 -1.675 -2.473 1.00 95.88 87 LYS A O 1
ATOM 664 N N . THR A 1 88 ? 8.440 -1.422 -4.512 1.00 96.94 88 THR A N 1
ATOM 665 C CA . THR A 1 88 ? 7.996 -0.029 -4.302 1.00 96.94 88 THR A CA 1
ATOM 666 C C . THR A 1 88 ? 6.532 0.128 -3.902 1.00 96.94 88 THR A C 1
ATOM 668 O O . THR A 1 88 ? 6.149 1.194 -3.432 1.00 96.94 88 THR A O 1
ATOM 671 N N . TRP A 1 89 ? 5.694 -0.901 -4.050 1.00 97.69 89 TRP A N 1
ATOM 672 C CA . TRP A 1 89 ? 4.276 -0.796 -3.684 1.00 97.69 89 TRP A CA 1
ATOM 673 C C . TRP A 1 89 ? 4.025 -1.070 -2.207 1.00 97.69 89 TRP A C 1
ATOM 675 O O . TRP A 1 89 ? 4.493 -2.070 -1.668 1.00 97.69 89 TRP A O 1
ATOM 685 N N . ILE A 1 90 ? 3.328 -0.173 -1.524 1.00 97.75 90 ILE A N 1
ATOM 686 C CA . ILE A 1 90 ? 3.282 -0.131 -0.063 1.00 97.75 90 ILE A CA 1
ATOM 687 C C . ILE A 1 90 ? 1.844 0.070 0.396 1.00 97.75 90 ILE A C 1
ATOM 689 O O . ILE A 1 90 ? 1.096 0.873 -0.168 1.00 97.75 90 ILE A O 1
ATOM 693 N N . LEU A 1 91 ? 1.481 -0.668 1.444 1.00 98.25 91 LEU A N 1
ATOM 694 C CA . LEU A 1 91 ? 0.264 -0.454 2.208 1.00 98.25 91 LEU A CA 1
ATOM 695 C C . LEU A 1 91 ? 0.576 0.485 3.378 1.00 98.25 91 LEU A C 1
ATOM 697 O O . LEU A 1 91 ? 1.347 0.131 4.267 1.00 98.25 91 LEU A O 1
ATOM 701 N N . PHE A 1 92 ? -0.037 1.665 3.379 1.00 98.25 92 PHE A N 1
ATOM 702 C CA . PHE A 1 92 ? -0.083 2.573 4.523 1.00 98.25 92 PHE A CA 1
ATOM 703 C C . PHE A 1 92 ? -1.350 2.293 5.332 1.00 98.25 92 PHE A C 1
ATOM 705 O O . PHE A 1 92 ? -2.420 2.124 4.746 1.00 98.25 92 PHE A O 1
ATOM 712 N N . GLY A 1 93 ? -1.242 2.288 6.660 1.00 97.06 93 GLY A N 1
ATOM 713 C CA . GLY A 1 93 ? -2.328 1.937 7.581 1.00 97.06 93 GLY A CA 1
ATOM 714 C C . GLY A 1 93 ? -2.098 0.588 8.265 1.00 97.06 93 GLY A C 1
ATOM 715 O O . GLY A 1 93 ? -1.031 -0.011 8.141 1.00 97.06 93 GLY A O 1
ATOM 716 N N . ASP A 1 94 ? -3.096 0.116 9.011 1.00 97.75 94 ASP A N 1
ATOM 717 C CA . ASP A 1 94 ? -3.008 -1.150 9.745 1.00 97.75 94 ASP A CA 1
ATOM 718 C C . ASP A 1 94 ? -3.264 -2.347 8.802 1.00 97.75 94 ASP A C 1
ATOM 720 O O . ASP A 1 94 ? -4.390 -2.494 8.304 1.00 97.75 94 ASP A O 1
ATOM 724 N N . PRO A 1 95 ? -2.269 -3.229 8.563 1.00 98.25 95 PRO A N 1
ATOM 725 C CA . PRO A 1 95 ? -2.420 -4.376 7.671 1.00 98.25 95 PRO A CA 1
ATOM 726 C C . PRO A 1 95 ? -3.455 -5.396 8.157 1.00 98.25 95 PRO A C 1
ATOM 728 O O . PRO A 1 95 ? -3.959 -6.156 7.336 1.00 98.25 95 PRO A O 1
ATOM 731 N N . SER A 1 96 ? -3.812 -5.406 9.446 1.00 98.19 96 SER A N 1
ATOM 732 C CA . SER A 1 96 ? -4.838 -6.295 10.006 1.00 98.19 96 SER A CA 1
ATOM 733 C C . SER A 1 96 ? -6.276 -5.832 9.720 1.00 98.19 96 SER A C 1
ATOM 735 O O . SER A 1 96 ? -7.231 -6.581 9.941 1.00 98.19 96 SER A O 1
ATOM 737 N N . THR A 1 97 ? -6.447 -4.619 9.180 1.00 97.25 97 THR A N 1
ATOM 738 C CA . THR A 1 97 ? -7.757 -4.053 8.836 1.00 97.25 97 THR A CA 1
ATOM 739 C C . THR A 1 97 ? -8.502 -4.953 7.855 1.00 97.25 97 THR A C 1
ATOM 741 O O . THR A 1 97 ? -7.952 -5.360 6.834 1.00 97.25 97 THR A O 1
ATOM 744 N N . LYS A 1 98 ? -9.791 -5.202 8.107 1.00 95.88 98 LYS A N 1
ATOM 745 C CA . LYS A 1 98 ? -10.704 -5.832 7.143 1.00 95.88 98 LYS A CA 1
ATOM 746 C C . LYS A 1 98 ? -11.623 -4.792 6.518 1.00 95.88 98 LYS A C 1
ATOM 748 O O . LYS A 1 98 ? -12.238 -3.993 7.232 1.00 95.88 98 LYS A O 1
ATOM 753 N N . LEU A 1 99 ? -11.731 -4.810 5.190 1.00 91.81 99 LEU A N 1
ATOM 754 C CA . LEU A 1 99 ? -12.631 -3.910 4.478 1.00 91.81 99 LEU A CA 1
ATOM 755 C C . LEU A 1 99 ? -14.087 -4.305 4.762 1.00 91.81 99 LEU A C 1
ATOM 757 O O . LEU A 1 99 ? -14.441 -5.483 4.741 1.00 91.81 99 LEU A O 1
ATOM 761 N N . ARG A 1 100 ? -14.927 -3.310 5.050 1.00 86.62 100 ARG A N 1
ATOM 762 C CA . ARG A 1 100 ? -16.371 -3.491 5.231 1.00 86.62 100 ARG A CA 1
ATOM 763 C C . ARG A 1 100 ? -17.087 -3.019 3.961 1.00 86.62 100 ARG A C 1
ATOM 765 O O . ARG A 1 100 ? -16.919 -1.833 3.656 1.00 86.62 100 ARG A O 1
ATOM 772 N N . PRO A 1 101 ? -17.848 -3.889 3.269 1.00 67.06 101 PRO A N 1
ATOM 773 C CA . PRO A 1 101 ? -18.688 -3.500 2.136 1.00 67.06 101 PRO A CA 1
ATOM 774 C C . PRO A 1 101 ? -19.654 -2.351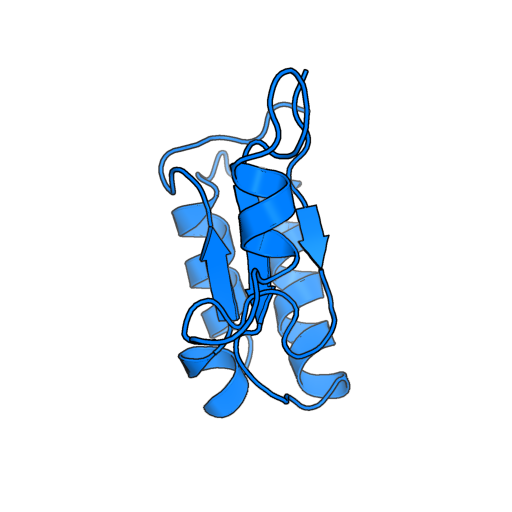 2.470 1.00 67.06 101 PRO A C 1
ATOM 776 O O . PRO A 1 101 ? -20.053 -2.196 3.652 1.00 67.06 101 PRO A O 1
#

pLDDT: mean 95.58, std 3.74, range [67.06, 98.44]

Secondary structure (DSSP, 8-state):
-PPEEE--STTTT-TT-TTS--HHHHHHH-TTSS-SEEEEESS---HHHHHHHHHHHHHHHTSSS--BHHHHHHHHHHT---HHHHHHEEEEE-TTPBPP-

Solvent-accessible surface area (backbone atoms only — not comparable to full-atom values): 5716 Å² total; per-residue (Å²): 138,64,49,74,45,78,49,96,51,62,41,38,37,27,71,84,45,91,89,55,82,19,58,48,53,53,32,59,64,34,80,98,59,53,34,56,28,34,40,27,16,44,36,82,66,64,67,77,59,50,50,50,20,50,55,42,29,55,50,43,73,72,43,92,59,91,51,27,50,39,56,30,51,55,54,11,46,63,66,38,86,53,61,60,54,60,70,28,54,45,77,48,61,64,47,78,44,63,85,76,134

Mean predicted aligned error: 2.68 Å